Protein AF-A0A2S7NZ29-F1 (afdb_monomer)

Sequence (108 aa):
MSKLSALAVVAILSFVEAKHCTHLTIPVTLNARNGIFNLPPLTDHIAVTKFAQDFLRRGQNYTAAILQGYTTITDEYNIAATACRPDNYAENYNTWQFLTHGIGFDSG

Nearest PDB structures (foldseek):
  6uwi-assembly2_d  TM=5.180E-01  e=8.473E-01  Clostridioides difficile
  7cgo-assembly1_AO  TM=2.795E-01  e=1.617E+00  Salmonella enterica subsp. enterica serovar Typhimurium str. LT2
  3win-assembly1_D  TM=2.424E-01  e=1.248E+00  Clostridium botulinum B
  8dfo-assembly1_A  TM=2.919E-01  e=5.170E+00  Nitratidesulfovibrio vulgaris str. Hildenborough
  7nvg-assembly1_W3  TM=2.247E-01  e=2.382E+00  Salmonella enterica subsp. enterica serovar Typhimurium

Mean predicted aligned error: 12.55 Å

Secondary structure (DSSP, 8-state):
------------------EEEEEEEEEEEEEEEEEEE-PPP--SHHHHHHHHHHHH-TT--HHHHHEEEEEEEEEEEEEEEEEEEESS--TT---PPP--PPTT----

Radius of gyration: 29.08 Å; Cα contacts (8 Å, |Δi|>4): 97; chains: 1; bounding box: 90×29×58 Å

Structure (mmCIF, N/CA/C/O backbone):
data_AF-A0A2S7NZ29-F1
#
_entry.id   AF-A0A2S7NZ29-F1
#
loop_
_atom_site.group_PDB
_atom_site.id
_atom_site.type_symbol
_atom_site.label_atom_id
_atom_site.label_alt_id
_atom_site.label_comp_id
_atom_site.label_asym_id
_atom_site.label_entity_id
_atom_site.label_seq_id
_atom_site.pdbx_PDB_ins_code
_atom_site.Cartn_x
_atom_site.Cartn_y
_atom_site.Cartn_z
_atom_site.occupancy
_atom_site.B_iso_or_equ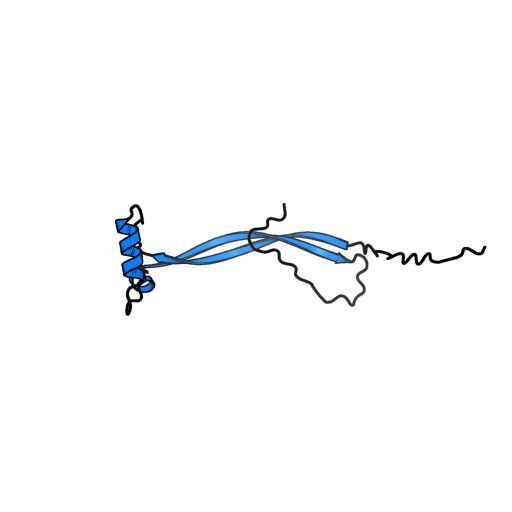iv
_atom_site.auth_seq_id
_atom_site.auth_comp_id
_atom_site.auth_asym_id
_atom_site.auth_atom_id
_atom_site.pdbx_PDB_model_num
ATOM 1 N N . MET A 1 1 ? 72.371 -2.148 -3.137 1.00 45.53 1 MET A N 1
ATOM 2 C CA . MET A 1 1 ? 71.924 -1.607 -4.439 1.00 45.53 1 MET A CA 1
ATOM 3 C C . MET A 1 1 ? 71.343 -2.753 -5.252 1.00 45.53 1 MET A C 1
ATOM 5 O O . MET A 1 1 ? 72.103 -3.615 -5.650 1.00 45.53 1 MET A O 1
ATOM 9 N N . SER A 1 2 ? 70.021 -2.809 -5.412 1.00 43.34 2 SER A N 1
ATOM 10 C CA . SER A 1 2 ? 69.323 -3.238 -6.636 1.00 43.34 2 SER A CA 1
ATOM 11 C C . SER A 1 2 ? 67.826 -3.120 -6.346 1.00 43.34 2 SER A C 1
ATOM 13 O O . SER A 1 2 ? 67.262 -3.883 -5.568 1.00 43.34 2 SER A O 1
ATOM 15 N N . LYS A 1 3 ? 67.238 -2.043 -6.865 1.00 53.81 3 LYS A N 1
ATOM 16 C CA . LYS A 1 3 ? 65.795 -1.808 -6.939 1.00 53.81 3 LYS A CA 1
ATOM 1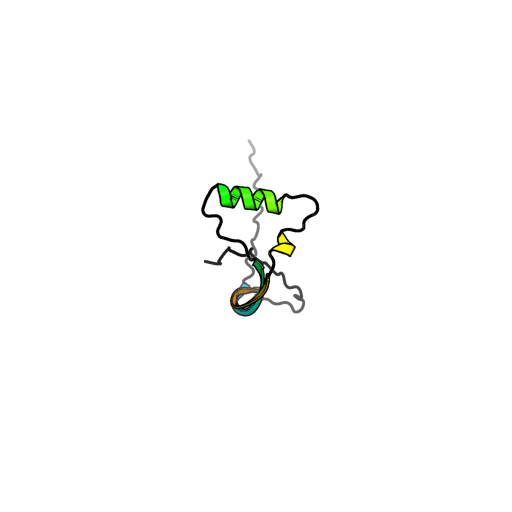7 C C . LYS A 1 3 ? 65.296 -2.533 -8.185 1.00 53.81 3 LYS A C 1
ATOM 19 O O . LYS A 1 3 ? 66.020 -2.471 -9.167 1.00 53.81 3 LYS A O 1
ATOM 24 N N . LEU A 1 4 ? 64.096 -3.118 -8.138 1.00 52.91 4 LEU A N 1
ATOM 25 C CA . LEU A 1 4 ? 63.206 -3.576 -9.233 1.00 52.91 4 LEU A CA 1
ATOM 26 C C . LEU A 1 4 ? 62.542 -4.873 -8.733 1.00 52.91 4 LEU A C 1
ATOM 28 O O . LEU A 1 4 ? 63.229 -5.753 -8.245 1.00 52.91 4 LEU A O 1
ATOM 32 N N . SER A 1 5 ? 61.241 -5.107 -8.796 1.00 53.62 5 SER A N 1
ATOM 33 C CA . SER A 1 5 ? 60.130 -4.370 -9.373 1.00 53.62 5 SER A CA 1
ATOM 34 C C . SER A 1 5 ? 58.881 -4.998 -8.749 1.00 53.62 5 SER A C 1
ATOM 36 O O . SER A 1 5 ? 58.618 -6.176 -8.966 1.00 53.62 5 SER A O 1
ATOM 38 N N . ALA A 1 6 ? 58.151 -4.254 -7.923 1.00 54.16 6 ALA A N 1
ATOM 39 C CA . ALA A 1 6 ? 56.853 -4.676 -7.401 1.00 54.16 6 ALA A CA 1
ATOM 40 C C . ALA A 1 6 ? 55.813 -3.633 -7.813 1.00 54.16 6 ALA A C 1
ATOM 42 O O . ALA A 1 6 ? 55.223 -2.953 -6.982 1.00 54.16 6 ALA A O 1
ATOM 43 N N . LEU A 1 7 ? 55.639 -3.461 -9.124 1.00 47.09 7 LEU A N 1
ATOM 44 C CA . LEU A 1 7 ? 54.454 -2.813 -9.678 1.00 47.09 7 LEU A CA 1
ATOM 45 C C . LEU A 1 7 ? 53.543 -3.911 -10.228 1.00 47.09 7 LEU A C 1
ATOM 47 O O . LEU A 1 7 ? 53.526 -4.204 -11.420 1.00 47.09 7 LEU A O 1
ATOM 51 N N . ALA A 1 8 ? 52.786 -4.534 -9.330 1.00 55.09 8 ALA A N 1
ATOM 52 C CA . ALA A 1 8 ? 51.573 -5.240 -9.706 1.00 55.09 8 ALA A CA 1
ATOM 53 C C . ALA A 1 8 ? 50.516 -4.184 -10.067 1.00 55.09 8 ALA A C 1
ATOM 55 O O . ALA A 1 8 ? 49.696 -3.799 -9.239 1.00 55.09 8 ALA A O 1
ATOM 56 N N . VAL A 1 9 ? 50.567 -3.666 -11.295 1.00 54.81 9 VAL A N 1
ATOM 57 C CA . VAL A 1 9 ? 49.458 -2.891 -11.860 1.00 54.81 9 VAL A CA 1
ATOM 58 C C . VAL A 1 9 ? 48.475 -3.900 -12.438 1.00 54.81 9 VAL A C 1
ATOM 60 O O . VAL A 1 9 ? 48.540 -4.261 -13.610 1.00 54.81 9 VAL A O 1
ATOM 63 N N . VAL A 1 10 ? 47.573 -4.397 -11.592 1.00 59.38 10 VAL A N 1
ATOM 64 C CA . VAL A 1 10 ? 46.343 -5.036 -12.065 1.00 59.38 10 VAL A CA 1
ATOM 65 C C . VAL A 1 10 ? 45.454 -3.905 -12.571 1.00 59.38 10 VAL A C 1
ATOM 67 O O . VAL A 1 10 ? 44.707 -3.291 -11.814 1.00 59.38 10 VAL A O 1
ATOM 70 N N . ALA A 1 11 ? 45.596 -3.567 -13.851 1.00 58.75 11 ALA A N 1
ATOM 71 C CA . ALA A 1 11 ? 44.631 -2.728 -14.539 1.00 58.75 11 ALA A CA 1
ATOM 72 C C . ALA A 1 11 ? 43.332 -3.534 -14.650 1.00 58.75 11 ALA A C 1
ATOM 74 O O . ALA A 1 11 ? 43.200 -4.409 -15.504 1.00 58.75 11 ALA A O 1
ATOM 75 N N . ILE A 1 12 ? 42.389 -3.277 -13.746 1.00 61.94 12 ILE A N 1
ATOM 76 C CA . ILE A 1 12 ? 41.014 -3.741 -13.904 1.00 61.94 12 ILE A CA 1
ATOM 77 C C . ILE A 1 12 ? 40.468 -2.960 -15.098 1.00 61.94 12 ILE A C 1
ATOM 79 O O . ILE A 1 12 ? 40.071 -1.804 -14.967 1.00 61.94 12 ILE A O 1
ATOM 83 N N . LEU A 1 13 ? 40.525 -3.559 -16.287 1.00 55.38 13 LEU A N 1
ATOM 84 C CA . LEU A 1 13 ? 39.804 -3.063 -17.448 1.00 55.38 13 LEU A CA 1
ATOM 85 C C . LEU A 1 13 ? 38.318 -3.174 -17.111 1.00 55.38 13 LEU A C 1
ATOM 87 O O . LEU A 1 13 ? 37.717 -4.241 -17.213 1.00 55.38 13 LEU A O 1
ATOM 91 N N . SER A 1 14 ? 37.728 -2.075 -16.653 1.00 57.34 14 SER A N 1
ATOM 92 C CA . SER A 1 14 ? 36.284 -1.921 -16.645 1.00 57.34 14 SER A CA 1
ATOM 93 C C . SER A 1 14 ? 35.837 -1.913 -18.103 1.00 57.34 14 SER A C 1
ATOM 95 O O . SER A 1 14 ? 35.927 -0.885 -18.775 1.00 57.34 14 SER A O 1
ATOM 97 N N . PHE A 1 15 ? 35.401 -3.066 -18.609 1.00 56.25 15 PHE A N 1
ATOM 98 C CA . PHE A 1 15 ? 34.613 -3.124 -19.830 1.00 56.25 15 PHE A CA 1
ATOM 99 C C . PHE A 1 15 ? 33.329 -2.349 -19.542 1.00 56.25 15 PHE A C 1
ATOM 101 O O . PHE A 1 15 ? 32.398 -2.865 -18.926 1.00 56.25 15 PHE A O 1
ATOM 108 N N . VAL A 1 16 ? 33.305 -1.070 -19.915 1.00 60.84 16 VAL A N 1
ATOM 109 C CA . VAL A 1 16 ? 32.046 -0.349 -20.061 1.00 60.84 16 VAL A CA 1
ATOM 110 C C . VAL A 1 16 ? 31.425 -0.934 -21.315 1.00 60.84 16 VAL A C 1
ATOM 112 O O . VAL A 1 16 ? 31.676 -0.472 -22.424 1.00 60.84 16 VAL A O 1
ATOM 115 N N . GLU A 1 17 ? 30.692 -2.031 -21.143 1.00 62.88 17 GLU A N 1
ATOM 116 C CA . GLU A 1 17 ? 29.789 -2.485 -22.181 1.00 62.88 17 GLU A CA 1
ATOM 117 C C . GLU A 1 17 ? 28.775 -1.357 -22.362 1.00 62.88 17 GLU A C 1
ATOM 119 O O . GLU A 1 17 ? 28.065 -0.973 -21.423 1.00 62.88 17 GLU A O 1
ATOM 124 N N . ALA A 1 18 ? 28.802 -0.732 -23.536 1.00 66.94 18 ALA A N 1
ATOM 125 C CA . ALA A 1 18 ? 27.811 0.265 -23.865 1.00 66.94 18 ALA A CA 1
ATOM 126 C C . ALA A 1 18 ? 26.440 -0.432 -23.819 1.00 66.94 18 ALA A C 1
ATOM 128 O O . ALA A 1 18 ? 26.270 -1.557 -24.305 1.00 66.94 18 ALA A O 1
ATOM 129 N N . LYS A 1 19 ? 25.523 0.183 -23.069 1.00 79.06 19 LYS A N 1
ATOM 130 C CA . LYS A 1 19 ? 24.185 -0.336 -22.810 1.00 79.06 19 LYS A CA 1
ATOM 131 C C . LYS A 1 19 ? 23.172 0.631 -23.394 1.00 79.06 19 LYS A C 1
ATOM 133 O O . LYS A 1 19 ? 23.176 1.823 -23.074 1.00 79.06 19 LYS A O 1
ATOM 138 N N . HIS A 1 20 ? 22.239 0.102 -24.161 1.00 86.25 20 HIS A N 1
ATOM 139 C CA . HIS A 1 20 ? 21.045 0.816 -24.558 1.00 86.25 20 HIS A CA 1
ATOM 140 C C . HIS A 1 20 ? 19.999 0.684 -23.457 1.00 86.25 20 HIS A C 1
ATOM 142 O O . HIS A 1 20 ? 19.407 -0.380 -23.272 1.00 86.25 20 HIS A O 1
ATOM 148 N N . CYS A 1 21 ? 19.774 1.777 -22.730 1.00 89.62 21 CYS A N 1
ATOM 149 C CA . CYS A 1 21 ? 18.712 1.887 -21.738 1.00 89.62 21 CYS A CA 1
ATOM 150 C C . CYS A 1 21 ? 17.527 2.679 -22.295 1.00 89.62 21 CYS A C 1
ATOM 152 O O . CYS A 1 21 ? 17.700 3.690 -22.972 1.00 89.62 21 CYS A O 1
ATOM 154 N N . THR A 1 22 ? 16.317 2.228 -21.993 1.00 90.94 22 THR A N 1
ATOM 155 C CA . THR A 1 22 ? 15.069 2.890 -22.367 1.00 90.94 22 THR A CA 1
ATOM 156 C C . THR A 1 22 ? 14.235 3.109 -21.116 1.00 90.94 22 THR A C 1
ATOM 158 O O . THR A 1 22 ? 13.991 2.169 -20.357 1.00 90.94 22 THR A O 1
ATOM 161 N N . HIS A 1 23 ? 13.812 4.354 -20.906 1.00 92.56 23 HIS A N 1
ATOM 162 C CA . HIS A 1 23 ? 12.853 4.691 -19.863 1.00 92.56 23 HIS A CA 1
ATOM 163 C C . HIS A 1 23 ? 11.458 4.247 -20.287 1.00 92.56 23 HIS A C 1
ATOM 165 O O . HIS A 1 23 ? 11.042 4.453 -21.427 1.00 92.56 23 HIS A O 1
ATOM 171 N N . LEU A 1 24 ? 10.757 3.620 -19.356 1.00 90.94 24 LEU A N 1
ATOM 172 C CA . LEU A 1 24 ? 9.436 3.055 -19.543 1.00 90.94 24 LEU A CA 1
ATOM 173 C C . LEU A 1 24 ? 8.506 3.635 -18.485 1.00 90.94 24 LEU A C 1
ATOM 175 O O . LEU A 1 24 ? 8.874 3.743 -17.315 1.00 90.94 24 LEU A O 1
ATOM 179 N N . THR A 1 25 ? 7.283 3.926 -18.905 1.00 92.56 25 THR A N 1
ATOM 180 C CA . THR A 1 25 ? 6.171 4.224 -18.008 1.00 92.56 25 THR A CA 1
ATOM 181 C C . THR A 1 25 ? 5.165 3.099 -18.155 1.00 92.56 25 THR A C 1
ATOM 183 O O . THR A 1 25 ? 4.609 2.904 -19.235 1.00 92.56 25 THR A O 1
ATOM 186 N N . ILE A 1 26 ? 4.971 2.329 -17.089 1.00 91.12 26 ILE A N 1
ATOM 187 C CA . ILE A 1 26 ? 4.099 1.157 -17.089 1.00 91.12 26 ILE A CA 1
ATOM 188 C C . ILE A 1 26 ? 2.828 1.523 -16.314 1.00 91.12 26 ILE A C 1
ATOM 190 O O . ILE A 1 26 ? 2.889 1.608 -15.084 1.00 91.12 26 ILE A O 1
ATOM 194 N N . PRO A 1 27 ? 1.692 1.759 -16.996 1.00 94.12 27 PRO A N 1
ATOM 195 C CA . PRO A 1 27 ? 0.429 2.004 -16.317 1.00 94.12 27 PRO A CA 1
ATOM 196 C C . PRO A 1 27 ? -0.071 0.704 -15.684 1.00 94.12 27 PRO A C 1
ATOM 198 O O . PRO A 1 27 ? -0.136 -0.340 -16.338 1.00 94.12 27 PRO A O 1
ATOM 201 N N . VAL A 1 28 ? -0.427 0.764 -14.406 1.00 92.62 28 VAL A N 1
ATOM 202 C CA . VAL A 1 28 ? -1.035 -0.342 -13.666 1.00 92.62 28 VAL A CA 1
ATOM 203 C C . VAL A 1 28 ? -2.267 0.147 -12.921 1.00 92.62 28 VAL A C 1
ATOM 205 O O . VAL A 1 28 ? -2.264 1.215 -12.315 1.00 92.62 28 VAL A O 1
ATOM 208 N N . THR A 1 29 ? -3.316 -0.666 -12.917 1.00 95.88 29 THR A N 1
ATOM 209 C CA . THR A 1 29 ? -4.470 -0.457 -12.042 1.00 95.88 29 THR A CA 1
ATOM 210 C C . THR A 1 29 ? -4.248 -1.261 -10.769 1.00 95.88 29 THR A C 1
ATOM 212 O O . THR A 1 29 ? -4.145 -2.490 -10.819 1.00 95.88 29 THR A O 1
ATOM 215 N N . LEU A 1 30 ? -4.164 -0.586 -9.625 1.00 93.12 30 LEU A N 1
ATOM 216 C CA . LEU A 1 30 ? -4.029 -1.227 -8.320 1.00 93.12 30 LEU A CA 1
ATOM 217 C C . LEU A 1 30 ? -5.345 -1.131 -7.558 1.00 93.12 30 LEU A C 1
ATOM 219 O O . LEU A 1 30 ? -6.050 -0.126 -7.624 1.00 93.12 30 LEU A O 1
ATOM 223 N N . ASN A 1 31 ? -5.663 -2.181 -6.802 1.00 95.56 31 ASN A N 1
ATOM 224 C CA . ASN A 1 31 ? -6.767 -2.162 -5.858 1.00 95.56 31 ASN A CA 1
ATOM 225 C C . ASN A 1 31 ? -6.288 -2.507 -4.444 1.00 95.56 31 ASN A C 1
ATOM 227 O O . ASN A 1 31 ? -5.397 -3.330 -4.240 1.00 95.56 31 ASN A O 1
ATOM 231 N N . ALA A 1 32 ? -6.886 -1.847 -3.456 1.00 95.12 32 ALA A N 1
ATOM 232 C CA . ALA A 1 32 ? -6.631 -2.060 -2.043 1.00 95.12 32 ALA A CA 1
ATOM 233 C C . ALA A 1 32 ? -7.963 -2.207 -1.309 1.00 95.12 32 ALA A C 1
ATOM 235 O O . ALA A 1 32 ? -8.784 -1.286 -1.265 1.00 95.12 32 ALA A O 1
ATOM 236 N N . ARG A 1 33 ? -8.181 -3.384 -0.718 1.00 97.19 33 ARG A N 1
ATOM 237 C CA . ARG A 1 33 ? -9.356 -3.659 0.108 1.00 97.19 33 ARG A CA 1
ATOM 238 C C . ARG A 1 33 ? -9.062 -3.287 1.558 1.00 97.19 33 ARG A C 1
ATOM 240 O O . ARG A 1 33 ? -8.327 -3.989 2.246 1.00 97.19 33 ARG A O 1
ATOM 247 N N . ASN A 1 34 ? -9.686 -2.217 2.030 1.00 96.69 34 ASN A N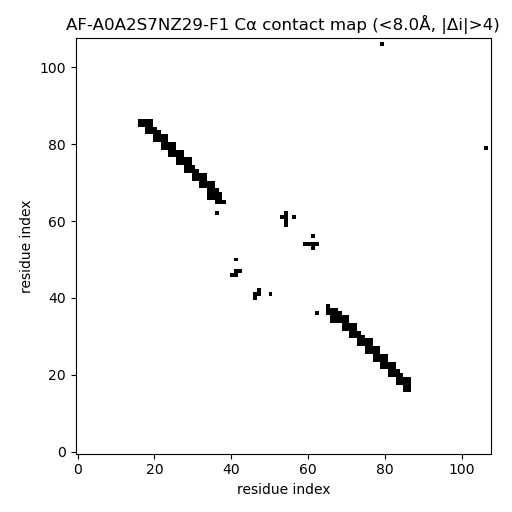 1
ATOM 248 C CA . ASN A 1 34 ? -9.510 -1.673 3.371 1.00 96.69 34 ASN A CA 1
ATOM 249 C C . ASN A 1 34 ? -10.721 -2.003 4.250 1.00 96.69 34 ASN A C 1
ATOM 251 O O . ASN A 1 34 ? -11.865 -1.896 3.807 1.00 96.69 34 ASN A O 1
ATOM 255 N N . GLY A 1 35 ? -10.481 -2.413 5.497 1.00 96.81 35 GLY A N 1
ATOM 256 C CA . GLY A 1 35 ? -11.548 -2.594 6.483 1.00 96.81 35 GLY A CA 1
ATOM 257 C C . GLY A 1 35 ? -12.116 -1.245 6.920 1.00 96.81 35 GLY A C 1
ATOM 258 O O . GLY A 1 35 ? -11.362 -0.318 7.206 1.00 96.81 35 GLY A O 1
ATOM 259 N N . ILE A 1 36 ? -13.442 -1.137 6.980 1.00 97.12 36 ILE A N 1
ATOM 260 C CA . ILE A 1 36 ? -14.133 0.024 7.546 1.00 97.12 36 ILE A CA 1
ATOM 261 C C . ILE A 1 36 ? -14.420 -0.297 9.007 1.00 97.12 36 ILE A C 1
ATOM 263 O O . ILE A 1 36 ? -15.197 -1.207 9.305 1.00 97.12 36 ILE A O 1
ATOM 267 N N . PHE A 1 37 ? -13.792 0.441 9.915 1.00 95.88 37 PHE A N 1
ATOM 268 C CA . PHE A 1 37 ? -13.951 0.234 11.348 1.00 95.88 37 PHE A CA 1
ATOM 269 C C . PHE A 1 37 ? -14.810 1.339 11.956 1.00 95.88 37 PHE A C 1
ATOM 271 O O . PHE A 1 37 ? -14.520 2.522 11.788 1.00 95.88 37 PHE A O 1
ATOM 278 N N . ASN A 1 38 ? -15.831 0.948 12.717 1.00 95.38 38 ASN A N 1
ATOM 279 C CA . ASN A 1 38 ? -16.641 1.850 13.531 1.00 95.38 38 ASN A CA 1
ATOM 280 C C . ASN A 1 38 ? -15.904 2.245 14.813 1.00 95.38 38 ASN A C 1
ATOM 282 O O . ASN A 1 38 ? -16.344 1.935 15.923 1.00 95.38 38 ASN A O 1
ATOM 286 N N . LEU A 1 39 ? -14.734 2.856 14.663 1.00 92.62 39 LEU A N 1
ATOM 287 C CA . LEU A 1 39 ? -13.953 3.333 15.789 1.00 92.62 39 LEU A CA 1
ATOM 288 C C . LEU A 1 39 ? -14.240 4.827 15.987 1.00 92.62 39 LEU A C 1
ATOM 290 O O . LEU A 1 39 ? -13.939 5.615 15.088 1.00 92.62 39 LEU A O 1
ATOM 294 N N . PRO A 1 40 ? -14.810 5.247 17.131 1.00 88.19 40 PRO A N 1
ATOM 295 C CA . PRO A 1 40 ? -14.951 6.666 17.420 1.00 88.19 40 PRO A CA 1
ATOM 296 C C . PRO A 1 40 ? -13.566 7.333 17.511 1.00 88.19 40 PRO A C 1
ATOM 298 O O . PRO A 1 40 ? -12.596 6.678 17.906 1.00 88.19 40 PRO A O 1
ATOM 301 N N . PRO A 1 41 ? -13.452 8.631 17.179 1.00 93.25 41 PRO A N 1
ATOM 302 C CA . PRO A 1 41 ? -12.201 9.369 17.301 1.00 93.25 41 PRO A CA 1
ATOM 303 C C . PRO A 1 41 ? -11.583 9.251 18.701 1.00 93.25 41 PRO A C 1
ATOM 305 O O . PRO A 1 41 ? -12.265 9.405 19.713 1.00 93.25 41 PRO A O 1
ATOM 308 N N . LEU A 1 42 ? -10.272 9.013 18.760 1.00 95.00 42 LEU A N 1
ATOM 309 C CA . LEU A 1 42 ? -9.519 8.910 20.012 1.00 95.00 42 LEU A CA 1
ATOM 310 C C . LEU A 1 42 ? -9.044 10.300 20.469 1.00 95.00 42 LEU A C 1
ATOM 312 O O . LEU A 1 42 ? -7.851 10.591 20.474 1.00 95.00 42 LEU A O 1
ATOM 316 N N . THR A 1 43 ? -9.987 11.191 20.780 1.00 95.88 43 THR A N 1
ATOM 317 C CA . THR A 1 43 ? -9.724 12.628 21.000 1.00 95.88 43 THR A CA 1
ATOM 318 C C . THR A 1 43 ? -9.227 12.985 22.397 1.00 95.88 43 THR A C 1
ATOM 320 O O . THR A 1 43 ? -8.695 14.075 22.589 1.00 95.88 43 THR A O 1
ATOM 323 N N . ASP A 1 44 ? -9.396 12.099 23.376 1.00 96.06 44 ASP A N 1
ATOM 324 C CA . ASP A 1 44 ? -8.980 12.326 24.757 1.00 96.06 44 ASP A CA 1
ATOM 325 C C . ASP A 1 44 ? -8.448 11.046 25.424 1.00 96.06 44 ASP A C 1
ATOM 327 O O . ASP A 1 44 ? -8.482 9.941 24.873 1.00 96.06 44 ASP A O 1
ATOM 331 N N . HIS A 1 45 ? -7.926 11.208 26.639 1.00 95.81 45 HIS A N 1
ATOM 332 C CA . HIS A 1 45 ? -7.323 10.128 27.417 1.00 95.81 45 HIS A CA 1
ATOM 333 C C . HIS A 1 45 ? -8.331 9.042 27.823 1.00 95.81 45 HIS A C 1
ATOM 335 O O . HIS A 1 45 ? -7.944 7.878 27.970 1.00 95.81 45 HIS A O 1
ATOM 341 N N . ILE A 1 46 ? -9.612 9.390 27.978 1.00 95.00 46 ILE A N 1
ATOM 342 C CA . ILE A 1 46 ? -10.674 8.434 28.303 1.00 95.00 46 ILE A CA 1
ATOM 343 C C . ILE A 1 46 ? -10.940 7.553 27.079 1.00 95.00 46 ILE A C 1
ATOM 345 O O . ILE A 1 46 ? -10.953 6.327 27.202 1.00 95.00 46 ILE A O 1
ATOM 349 N N . ALA A 1 47 ? -11.069 8.149 25.892 1.00 95.12 47 ALA A N 1
ATOM 350 C CA . ALA A 1 47 ? -11.297 7.443 24.635 1.00 95.12 47 ALA A CA 1
ATOM 351 C C . ALA A 1 47 ? -10.152 6.475 24.296 1.00 95.12 47 ALA A C 1
ATOM 353 O O . ALA A 1 47 ? -10.401 5.310 23.978 1.00 95.12 47 ALA A O 1
ATOM 354 N N . VAL A 1 48 ? -8.896 6.917 24.434 1.00 96.31 48 VAL A N 1
ATOM 355 C CA . VAL A 1 48 ? -7.711 6.066 24.215 1.00 96.31 48 VAL A CA 1
ATOM 356 C C . VAL A 1 48 ? -7.679 4.899 25.205 1.00 96.31 48 VAL A C 1
ATOM 358 O O . VAL A 1 48 ? -7.465 3.752 24.809 1.00 96.31 48 VAL A O 1
ATOM 361 N N . THR A 1 49 ? -7.930 5.171 26.489 1.00 96.75 49 THR A N 1
ATOM 362 C CA . THR A 1 49 ? -7.945 4.132 27.529 1.00 96.75 49 THR A CA 1
ATOM 363 C C . THR A 1 49 ? -9.040 3.105 27.263 1.00 96.75 49 THR A C 1
ATOM 365 O O . THR A 1 49 ? -8.787 1.903 27.344 1.00 96.75 49 THR A O 1
ATOM 368 N N . LYS A 1 50 ? -10.241 3.558 26.885 1.00 94.69 50 LYS A N 1
ATOM 369 C CA . LYS A 1 50 ? -11.356 2.676 26.536 1.00 94.69 50 LYS A CA 1
ATOM 370 C C . LYS A 1 50 ? -11.018 1.791 25.334 1.00 94.69 50 LYS A C 1
ATOM 372 O O . LYS A 1 50 ? -11.232 0.585 25.402 1.00 94.69 50 LYS A O 1
ATOM 377 N N . PHE A 1 51 ? -10.444 2.360 24.272 1.00 96.00 51 PHE A N 1
ATOM 378 C CA . PHE A 1 51 ? -9.984 1.585 23.117 1.00 96.00 51 PHE A CA 1
ATOM 379 C C . PHE A 1 51 ? -9.002 0.482 23.528 1.00 96.00 51 PHE A C 1
ATOM 381 O O . PHE A 1 51 ? -9.189 -0.671 23.145 1.00 96.00 51 PHE A O 1
ATOM 388 N N . ALA A 1 52 ? -7.991 0.811 24.339 1.00 96.19 52 ALA A N 1
ATOM 389 C CA . ALA A 1 52 ? -7.012 -0.167 24.804 1.00 96.19 52 ALA A CA 1
ATOM 390 C C . ALA A 1 52 ? -7.666 -1.278 25.643 1.00 96.19 52 ALA A C 1
ATOM 392 O O . ALA A 1 52 ? -7.360 -2.454 25.453 1.00 96.19 52 ALA A O 1
ATOM 393 N N . GLN A 1 53 ? -8.593 -0.921 26.538 1.00 95.81 53 GLN A N 1
ATOM 394 C CA . GLN A 1 53 ? -9.345 -1.888 27.342 1.00 95.81 53 GLN A CA 1
ATOM 395 C C . GLN A 1 53 ? -10.178 -2.833 26.471 1.00 95.81 53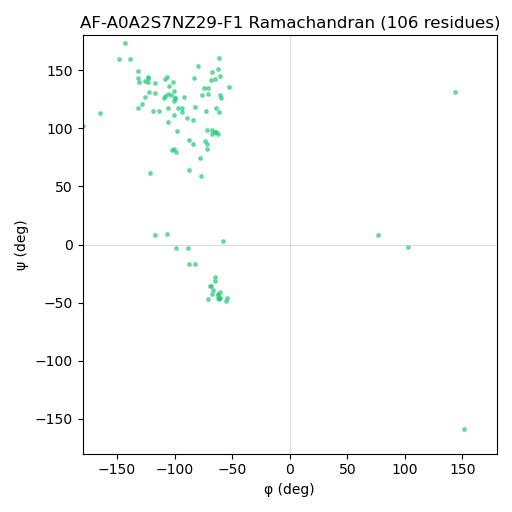 GLN A C 1
ATOM 397 O O . GLN A 1 53 ? -10.129 -4.044 26.680 1.00 95.81 53 GLN A O 1
ATOM 402 N N . ASP A 1 54 ? -10.911 -2.303 25.491 1.00 95.38 54 ASP A N 1
ATOM 403 C CA . ASP A 1 54 ? -11.752 -3.105 24.602 1.00 95.38 54 ASP A CA 1
ATOM 404 C C . ASP A 1 54 ? -10.912 -4.005 23.683 1.00 95.38 54 ASP A C 1
ATOM 406 O O . ASP A 1 54 ? -11.228 -5.187 23.528 1.00 95.38 54 ASP A O 1
ATOM 410 N N . PHE A 1 55 ? -9.813 -3.480 23.128 1.00 95.38 55 PHE A N 1
ATOM 411 C CA . PHE A 1 55 ? -8.912 -4.212 22.234 1.00 95.38 55 PHE A CA 1
ATOM 412 C C . PHE A 1 55 ? -8.170 -5.350 22.943 1.00 95.38 55 PHE A C 1
ATOM 414 O O . PHE A 1 55 ? -8.013 -6.431 22.379 1.00 95.38 55 PHE A O 1
ATOM 421 N N . LEU A 1 56 ? -7.734 -5.133 24.188 1.00 96.00 56 LEU A N 1
ATOM 422 C CA . LEU A 1 56 ? -6.973 -6.116 24.967 1.00 96.00 56 LEU A CA 1
ATOM 423 C C . LEU A 1 56 ? -7.862 -7.082 25.766 1.00 96.00 56 LEU A C 1
ATOM 425 O O . LEU A 1 56 ? -7.353 -7.986 26.439 1.00 96.00 56 LEU A O 1
ATOM 429 N N . ARG A 1 57 ? -9.190 -6.914 25.725 1.00 96.38 57 ARG A N 1
ATOM 430 C CA . ARG A 1 57 ? -10.119 -7.754 26.482 1.00 96.38 57 ARG A CA 1
ATOM 431 C C . ARG A 1 57 ? -10.056 -9.202 25.997 1.00 96.38 57 ARG A C 1
ATOM 433 O O . ARG A 1 57 ? -10.414 -9.524 24.867 1.00 96.38 57 ARG A O 1
ATOM 440 N N . ARG A 1 58 ? -9.648 -10.109 26.889 1.00 95.50 58 ARG A N 1
ATOM 441 C CA . ARG A 1 58 ? -9.582 -11.547 26.587 1.00 95.50 58 ARG A CA 1
ATOM 442 C C . ARG A 1 58 ? -10.956 -12.107 26.213 1.00 95.50 58 ARG A C 1
ATOM 444 O O . ARG A 1 58 ? -11.968 -11.728 26.796 1.00 95.50 58 ARG A O 1
ATOM 451 N N . GLY A 1 59 ? -10.965 -13.060 25.282 1.00 94.81 59 GLY A N 1
ATOM 452 C CA . GLY A 1 59 ? -12.184 -13.739 24.830 1.00 94.81 59 GLY A CA 1
ATOM 453 C C . GLY A 1 59 ? -13.045 -12.914 23.871 1.00 94.81 59 GLY A C 1
ATOM 454 O O . GLY A 1 59 ? -14.162 -13.315 23.557 1.00 94.81 59 GLY A O 1
ATOM 455 N N . GLN A 1 60 ? -12.546 -11.769 23.405 1.00 94.62 60 GLN A N 1
ATOM 456 C CA . GLN A 1 60 ? -13.218 -10.911 22.438 1.00 94.62 60 GLN A CA 1
ATOM 457 C C . GLN A 1 60 ? -12.317 -10.699 21.226 1.00 94.62 60 GLN A C 1
ATOM 459 O O . GLN A 1 60 ? -11.112 -10.509 21.361 1.00 94.62 60 GLN A O 1
ATOM 464 N N . ASN A 1 61 ? -12.913 -10.709 20.035 1.00 95.88 61 ASN A N 1
ATOM 465 C CA . ASN A 1 61 ? -12.259 -10.234 18.822 1.00 95.88 61 ASN A CA 1
ATOM 466 C C . ASN A 1 61 ? -12.774 -8.824 18.543 1.00 95.88 61 ASN A C 1
ATOM 468 O O . ASN A 1 61 ? -13.729 -8.638 17.789 1.00 95.88 61 ASN A O 1
ATOM 472 N N . TYR A 1 62 ? -12.181 -7.840 19.219 1.00 95.75 62 TYR A N 1
ATOM 473 C CA . TYR A 1 62 ? -12.636 -6.457 19.123 1.00 95.75 62 TYR A CA 1
ATOM 474 C C . TYR A 1 62 ? -12.550 -5.930 17.687 1.00 95.75 62 TYR A C 1
ATOM 476 O O . TYR A 1 62 ? -13.507 -5.327 17.214 1.00 95.75 62 TYR A O 1
ATOM 484 N N . THR A 1 63 ? -11.477 -6.254 16.955 1.00 95.06 63 THR A N 1
ATOM 485 C CA . THR A 1 63 ? -11.310 -5.890 15.538 1.00 95.06 63 THR A CA 1
ATOM 486 C C . THR A 1 63 ? -12.483 -6.362 14.682 1.00 95.06 63 THR A C 1
ATOM 488 O O . THR A 1 63 ? -13.007 -5.584 13.891 1.00 95.06 63 THR A O 1
ATOM 491 N N . ALA A 1 64 ? -12.932 -7.610 14.854 1.00 95.88 64 ALA A N 1
ATOM 492 C CA . ALA A 1 64 ? -14.106 -8.121 14.149 1.00 95.88 64 ALA A CA 1
ATOM 493 C C . ALA A 1 64 ? -15.409 -7.465 14.631 1.00 95.88 64 ALA A C 1
ATOM 495 O O . ALA A 1 64 ? -16.293 -7.212 13.822 1.00 95.88 64 ALA A O 1
ATOM 496 N N . ALA A 1 65 ? -15.524 -7.164 15.928 1.00 95.75 65 ALA A N 1
ATOM 497 C CA . ALA A 1 65 ? -16.719 -6.552 16.507 1.00 95.75 65 ALA A CA 1
ATOM 498 C C . ALA A 1 65 ? -16.985 -5.129 15.988 1.00 95.75 65 ALA A C 1
ATOM 500 O O . ALA A 1 65 ? -18.142 -4.727 15.885 1.00 95.75 65 ALA A O 1
ATOM 501 N N . ILE A 1 66 ? -15.932 -4.372 15.661 1.00 95.94 66 ILE A N 1
ATOM 502 C CA . ILE A 1 66 ? -16.056 -3.004 15.134 1.00 95.94 66 ILE A CA 1
ATOM 503 C C . ILE A 1 66 ? -15.928 -2.923 13.607 1.00 95.94 66 ILE A C 1
ATOM 505 O O . ILE A 1 66 ? -16.063 -1.836 13.047 1.00 95.94 66 ILE A O 1
ATOM 509 N N . LEU A 1 67 ? -15.666 -4.035 12.917 1.00 97.50 67 LEU A N 1
ATOM 510 C CA . LEU A 1 67 ? -15.608 -4.082 11.457 1.00 97.50 67 LEU A CA 1
ATOM 511 C C . LEU A 1 67 ? -17.026 -3.974 10.875 1.00 97.50 67 LEU A C 1
ATOM 513 O O . LEU A 1 67 ? -17.845 -4.871 11.047 1.00 97.50 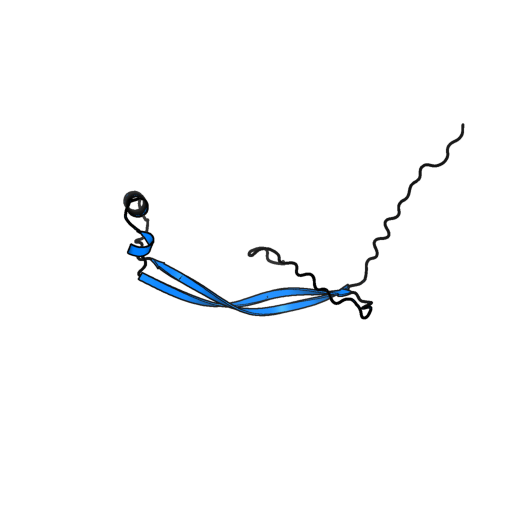67 LEU A O 1
ATOM 517 N N . GLN A 1 68 ? -17.311 -2.896 10.147 1.00 97.56 68 GLN A N 1
ATOM 518 C CA . GLN A 1 68 ? -18.602 -2.691 9.470 1.00 97.56 68 GLN A CA 1
ATOM 519 C C . GLN A 1 68 ? -18.643 -3.297 8.067 1.00 97.56 68 GLN A C 1
ATOM 521 O O . GLN A 1 68 ? -19.710 -3.466 7.484 1.00 97.56 68 GLN A O 1
ATOM 526 N N . GLY A 1 69 ? -17.478 -3.602 7.506 1.00 97.06 69 GLY A N 1
ATOM 527 C CA . GLY A 1 69 ? -17.345 -4.100 6.150 1.00 97.06 69 GLY A CA 1
ATOM 528 C C . GLY A 1 69 ? -16.007 -3.701 5.560 1.00 97.06 69 GLY A C 1
ATOM 529 O O . GLY A 1 69 ? -15.053 -3.402 6.276 1.00 97.06 69 GLY A O 1
ATOM 530 N N . TYR A 1 70 ? -15.938 -3.697 4.236 1.00 97.62 70 TYR A N 1
ATOM 531 C CA . TYR A 1 70 ? -14.732 -3.345 3.505 1.00 97.62 70 TYR A CA 1
ATOM 532 C C . TYR A 1 70 ? -15.067 -2.354 2.402 1.00 97.62 70 TYR A C 1
ATOM 534 O O . TYR A 1 70 ? -16.100 -2.484 1.750 1.00 97.62 70 TYR A O 1
ATOM 542 N N . THR A 1 71 ? -14.160 -1.417 2.162 1.00 97.19 71 THR A N 1
ATOM 543 C CA . THR A 1 71 ? -14.150 -0.595 0.954 1.00 97.19 71 THR A CA 1
ATOM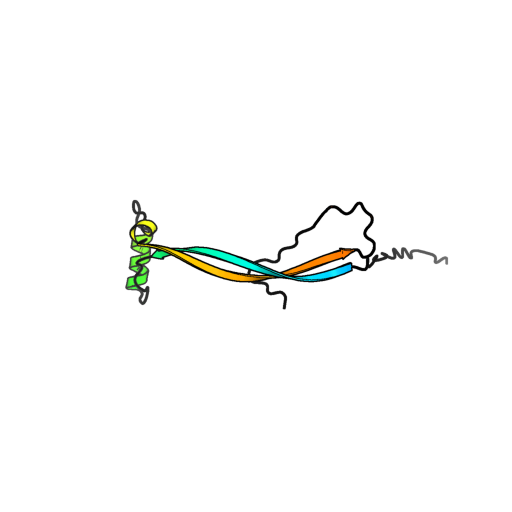 544 C C . THR A 1 71 ? -12.991 -1.030 0.068 1.00 97.19 71 THR A C 1
ATOM 546 O O . THR A 1 71 ? -11.923 -1.384 0.569 1.00 97.19 71 THR A O 1
ATOM 549 N N . THR A 1 72 ? -13.198 -1.036 -1.246 1.00 97.62 72 THR A N 1
ATOM 550 C CA . THR A 1 72 ? -12.120 -1.275 -2.210 1.00 97.62 72 THR A CA 1
ATOM 551 C C . THR A 1 72 ? -11.781 0.048 -2.863 1.00 97.62 72 THR A C 1
ATOM 553 O O . THR A 1 72 ? -12.623 0.644 -3.528 1.00 97.62 72 THR A O 1
ATOM 556 N N . ILE A 1 73 ? -10.549 0.499 -2.664 1.00 95.69 73 ILE A N 1
ATOM 557 C CA . ILE A 1 73 ? -9.997 1.659 -3.354 1.00 95.69 73 ILE A CA 1
ATOM 558 C C . ILE A 1 73 ? -9.314 1.124 -4.603 1.00 95.69 73 ILE A C 1
ATOM 560 O O . ILE A 1 73 ? -8.523 0.190 -4.502 1.00 95.69 73 ILE A O 1
ATOM 564 N N . THR A 1 74 ? -9.661 1.666 -5.763 1.00 96.19 74 THR A N 1
ATOM 565 C CA . THR A 1 74 ? -9.030 1.329 -7.042 1.00 96.19 74 THR A CA 1
ATOM 566 C C . THR A 1 74 ? -8.472 2.605 -7.626 1.00 96.19 74 THR A C 1
ATOM 568 O O . THR A 1 74 ? -9.188 3.605 -7.662 1.00 96.19 74 THR A O 1
ATOM 571 N N . ASP A 1 75 ? -7.216 2.564 -8.047 1.00 94.88 75 ASP A N 1
ATOM 572 C CA . ASP A 1 75 ? -6.540 3.721 -8.616 1.00 94.88 75 ASP A CA 1
ATOM 573 C C . ASP A 1 75 ? -5.518 3.285 -9.672 1.00 94.88 75 ASP A C 1
ATOM 575 O O . ASP A 1 75 ? -5.092 2.123 -9.719 1.00 94.88 75 ASP A O 1
ATOM 579 N N . GLU A 1 76 ? -5.152 4.219 -10.539 1.00 94.88 76 GLU A N 1
ATOM 580 C CA . GLU A 1 76 ? -4.183 4.015 -11.608 1.00 94.88 76 GLU A CA 1
ATOM 581 C C . GLU A 1 76 ? -2.843 4.645 -11.234 1.00 94.88 76 GLU A C 1
ATOM 583 O O . GLU A 1 76 ? -2.749 5.819 -10.882 1.00 94.88 76 GLU A O 1
ATOM 588 N N . TYR A 1 77 ? -1.778 3.855 -11.343 1.00 90.06 77 TYR A N 1
ATOM 589 C CA . TYR A 1 77 ? -0.419 4.286 -11.051 1.00 90.06 77 TYR A CA 1
ATOM 590 C C . TYR A 1 77 ? 0.474 4.072 -12.262 1.00 90.06 77 TYR A C 1
ATOM 592 O O . TYR A 1 77 ? 0.368 3.078 -12.977 1.00 90.06 77 TYR A O 1
ATOM 600 N N . ASN A 1 78 ? 1.409 4.995 -12.452 1.00 91.19 78 ASN A N 1
ATOM 601 C CA . ASN A 1 78 ? 2.454 4.879 -13.454 1.00 91.19 78 ASN A CA 1
ATOM 602 C C . ASN A 1 78 ? 3.744 4.431 -12.771 1.00 91.19 78 ASN A C 1
ATOM 604 O O . ASN A 1 78 ? 4.336 5.189 -12.005 1.00 91.19 78 ASN A O 1
ATOM 608 N N . ILE A 1 79 ? 4.184 3.204 -13.048 1.00 87.06 79 ILE A N 1
ATOM 609 C CA . ILE A 1 79 ? 5.481 2.716 -12.581 1.00 87.06 79 ILE A CA 1
ATOM 610 C C . ILE A 1 79 ? 6.548 3.226 -13.548 1.00 87.06 79 ILE A C 1
ATOM 612 O O . ILE A 1 79 ? 6.533 2.881 -14.733 1.00 87.06 79 ILE A O 1
ATOM 616 N N . ALA A 1 80 ? 7.479 4.029 -13.040 1.00 88.19 80 ALA A N 1
ATOM 617 C CA . ALA A 1 80 ? 8.688 4.387 -13.765 1.00 88.19 80 ALA A CA 1
ATOM 618 C C . ALA A 1 80 ? 9.667 3.205 -13.737 1.00 88.19 80 ALA A C 1
ATOM 620 O O . ALA A 1 80 ? 9.969 2.651 -12.681 1.00 88.19 80 ALA A O 1
ATOM 621 N N . ALA A 1 81 ? 10.161 2.803 -14.904 1.00 88.50 81 ALA A N 1
ATOM 622 C CA . ALA A 1 81 ? 11.136 1.730 -15.035 1.00 88.50 81 ALA A CA 1
ATOM 623 C C . ALA A 1 81 ? 12.202 2.088 -16.073 1.00 88.50 81 ALA A C 1
ATOM 625 O O . ALA A 1 81 ? 12.004 2.932 -16.944 1.00 88.50 81 ALA A O 1
ATOM 626 N N . THR A 1 82 ? 13.351 1.421 -15.993 1.00 89.88 82 THR A N 1
ATOM 627 C CA . THR A 1 82 ? 14.401 1.520 -17.010 1.00 89.88 82 THR A CA 1
ATOM 628 C C . THR A 1 82 ? 14.797 0.117 -17.441 1.00 89.88 82 THR A C 1
ATOM 630 O O . THR A 1 82 ? 15.240 -0.682 -16.619 1.00 89.88 82 THR A O 1
ATOM 633 N N . ALA A 1 83 ? 14.644 -0.183 -18.729 1.00 89.56 83 ALA A N 1
ATOM 634 C CA . ALA A 1 83 ? 15.095 -1.438 -19.319 1.00 89.56 83 ALA A CA 1
ATOM 635 C C . ALA A 1 83 ? 16.418 -1.203 -20.046 1.00 89.56 83 ALA A C 1
ATOM 637 O O . ALA A 1 83 ? 16.481 -0.357 -20.933 1.00 89.56 83 ALA A O 1
ATOM 638 N N . CYS A 1 84 ? 17.464 -1.944 -19.684 1.00 87.62 84 CYS A N 1
ATOM 639 C CA . CYS A 1 84 ? 18.777 -1.844 -20.314 1.00 87.62 84 CYS A CA 1
ATOM 640 C C . CYS A 1 84 ? 19.149 -3.156 -21.002 1.00 87.62 84 CYS A C 1
ATOM 642 O O . CYS A 1 84 ? 18.940 -4.231 -20.442 1.00 87.62 84 CYS A O 1
ATOM 644 N N . ARG A 1 85 ? 19.746 -3.057 -22.190 1.00 85.81 85 ARG A N 1
ATOM 645 C CA . ARG A 1 85 ? 20.318 -4.180 -22.943 1.00 85.81 85 ARG A CA 1
ATOM 646 C C . ARG A 1 85 ? 21.731 -3.832 -23.432 1.00 85.81 85 ARG A C 1
ATOM 648 O O . ARG A 1 85 ? 21.978 -2.652 -23.677 1.00 85.81 85 ARG A O 1
ATOM 655 N N . PRO A 1 86 ? 22.644 -4.804 -23.575 1.00 82.50 86 PRO A N 1
ATOM 656 C CA . PRO A 1 86 ? 23.964 -4.559 -24.155 1.00 82.50 86 PRO A CA 1
ATOM 657 C C . PRO A 1 86 ? 23.856 -4.207 -25.646 1.00 82.50 86 PRO A C 1
ATOM 659 O O . PRO A 1 86 ? 22.955 -4.691 -26.336 1.00 82.50 86 PRO A O 1
ATOM 662 N N . ASP A 1 87 ? 24.776 -3.380 -26.145 1.00 75.00 87 ASP A N 1
ATOM 663 C CA . ASP A 1 87 ? 24.800 -2.945 -27.551 1.00 75.00 87 ASP A CA 1
ATOM 664 C C . ASP A 1 87 ? 25.138 -4.098 -28.511 1.00 75.00 87 ASP A C 1
ATOM 666 O O . ASP A 1 87 ? 24.571 -4.200 -29.599 1.00 75.00 87 ASP A O 1
ATOM 670 N N . ASN A 1 88 ? 26.017 -5.010 -28.084 1.00 70.75 88 ASN A N 1
ATOM 671 C CA . ASN A 1 88 ? 26.383 -6.212 -28.830 1.00 70.75 88 ASN A CA 1
ATOM 672 C C . ASN A 1 88 ? 25.590 -7.411 -28.302 1.00 70.75 88 ASN A C 1
ATOM 674 O O . ASN A 1 88 ? 26.086 -8.214 -27.514 1.00 70.75 88 ASN A O 1
ATOM 678 N N . TYR A 1 89 ? 24.334 -7.537 -28.726 1.00 62.28 89 TYR A N 1
ATOM 679 C CA . TYR A 1 89 ? 23.538 -8.718 -28.408 1.00 62.28 89 TYR A CA 1
ATOM 680 C C . TYR A 1 89 ? 24.054 -9.920 -29.215 1.00 62.28 89 TYR A C 1
ATOM 682 O O . TYR A 1 89 ? 23.726 -10.083 -30.388 1.00 62.28 89 TYR A O 1
ATOM 690 N N . ALA A 1 90 ? 24.874 -10.772 -28.598 1.00 61.41 90 ALA A N 1
ATOM 691 C CA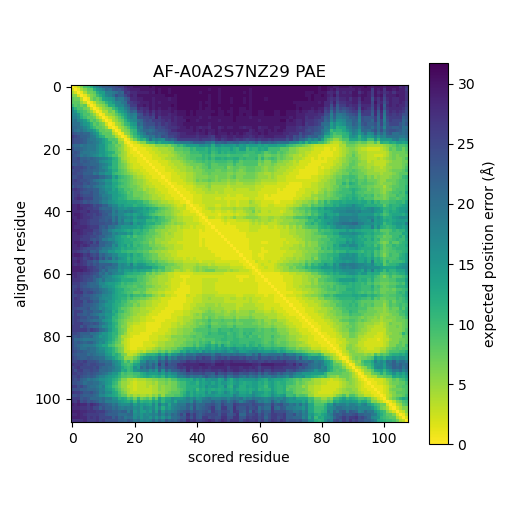 . ALA A 1 90 ? 25.033 -12.141 -29.078 1.00 61.41 90 ALA A CA 1
ATOM 692 C C . ALA A 1 90 ? 23.686 -12.866 -28.912 1.00 61.41 90 ALA A C 1
ATOM 694 O O . ALA A 1 90 ? 23.009 -12.663 -27.906 1.00 61.41 90 ALA A O 1
ATOM 695 N N . GLU A 1 91 ? 23.310 -13.735 -29.853 1.00 59.81 91 GLU A N 1
ATOM 696 C CA . GLU A 1 91 ? 21.997 -14.416 -29.934 1.00 59.81 91 GLU A CA 1
ATOM 697 C C . GLU A 1 91 ? 21.599 -15.265 -28.697 1.00 59.81 91 GLU A C 1
ATOM 699 O O . GLU A 1 91 ? 20.548 -15.897 -28.683 1.00 59.81 91 GLU A O 1
ATOM 704 N N . ASN A 1 92 ? 22.416 -15.281 -27.639 1.00 62.00 92 ASN A N 1
ATOM 705 C CA . ASN A 1 92 ? 22.314 -16.179 -26.492 1.00 62.00 92 ASN A CA 1
ATOM 706 C C . ASN A 1 92 ? 22.037 -15.480 -25.144 1.00 62.00 92 ASN A C 1
ATOM 708 O O . ASN A 1 92 ? 22.078 -16.138 -24.102 1.00 62.00 92 ASN A O 1
ATOM 712 N N . TYR A 1 93 ? 21.743 -14.175 -25.112 1.00 69.44 93 TYR A N 1
ATOM 713 C CA . TYR A 1 93 ? 21.344 -13.497 -23.869 1.00 69.44 93 TYR A CA 1
ATOM 714 C C . TYR A 1 93 ? 19.826 -13.612 -23.649 1.00 69.44 93 TYR A C 1
ATOM 716 O O . TYR A 1 93 ? 19.051 -12.762 -24.083 1.00 69.44 93 TYR A O 1
ATOM 724 N N . ASN A 1 94 ? 19.401 -14.675 -22.958 1.00 76.31 94 ASN A N 1
ATOM 725 C CA . ASN A 1 94 ? 17.984 -14.986 -22.695 1.00 76.31 94 ASN A CA 1
ATOM 726 C C . ASN A 1 94 ? 17.543 -14.727 -21.242 1.00 76.31 94 ASN A C 1
ATOM 728 O O . ASN A 1 94 ? 16.445 -15.113 -20.845 1.00 76.31 94 ASN A O 1
ATOM 732 N N . THR A 1 95 ? 18.392 -14.086 -20.437 1.00 83.69 95 THR A N 1
ATOM 733 C CA . THR A 1 95 ? 18.141 -13.863 -19.008 1.00 83.69 95 THR A CA 1
ATOM 734 C C . THR A 1 95 ? 17.853 -12.392 -18.736 1.00 83.69 95 THR A C 1
ATOM 736 O O . THR A 1 95 ? 18.671 -11.532 -19.050 1.00 83.69 95 THR A O 1
ATOM 739 N N . TRP A 1 96 ? 16.721 -12.113 -18.090 1.00 85.75 96 TRP A N 1
ATOM 740 C CA . TRP A 1 96 ? 16.381 -10.788 -17.572 1.00 85.75 96 TRP A CA 1
ATOM 741 C C . TRP A 1 96 ? 16.646 -10.719 -16.070 1.00 85.75 96 TRP A C 1
ATOM 743 O O . TRP A 1 96 ? 16.210 -11.589 -15.317 1.00 85.75 96 TRP A O 1
ATOM 753 N N . GLN A 1 97 ? 17.328 -9.663 -15.630 1.00 86.31 97 GLN A N 1
ATOM 754 C CA . GLN A 1 97 ? 17.441 -9.327 -14.216 1.00 86.31 97 GLN A CA 1
ATOM 755 C C . GLN A 1 97 ? 16.441 -8.221 -13.886 1.00 86.31 97 GLN A C 1
ATOM 757 O O . GLN A 1 97 ? 16.455 -7.158 -14.503 1.00 86.31 97 GLN A O 1
ATOM 762 N N . PHE A 1 98 ? 15.603 -8.462 -12.884 1.00 87.38 98 PHE A N 1
ATOM 763 C CA . PHE A 1 98 ? 14.678 -7.465 -12.362 1.00 87.38 98 PHE A CA 1
ATOM 764 C C . PHE A 1 98 ? 15.262 -6.854 -11.093 1.00 87.38 98 PHE A C 1
ATOM 766 O O . PHE A 1 98 ? 15.631 -7.573 -10.164 1.00 87.38 98 PHE A O 1
ATOM 773 N N . LEU A 1 99 ? 15.356 -5.526 -11.067 1.00 84.81 99 LEU A N 1
ATOM 774 C CA . LEU A 1 99 ? 15.810 -4.761 -9.915 1.00 84.81 99 LEU A CA 1
ATOM 775 C C . LEU A 1 99 ? 14.672 -3.842 -9.492 1.00 84.81 99 LEU A C 1
ATOM 777 O O . LEU A 1 99 ? 14.273 -2.953 -10.239 1.00 84.81 99 LEU A O 1
ATOM 781 N N . THR A 1 100 ? 14.141 -4.072 -8.300 1.00 82.44 100 THR A N 1
ATOM 782 C CA . THR A 1 100 ? 13.085 -3.248 -7.714 1.00 82.44 100 THR A CA 1
ATOM 783 C C . THR A 1 100 ? 13.675 -2.439 -6.569 1.00 82.44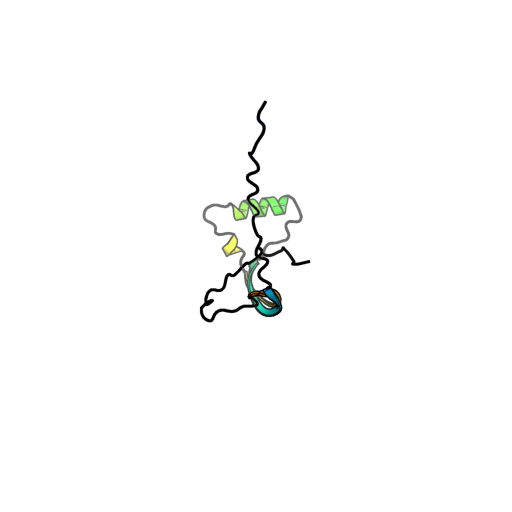 100 THR A C 1
ATOM 785 O O . THR A 1 100 ? 14.283 -3.018 -5.667 1.00 82.44 100 THR A O 1
ATOM 788 N N . HIS A 1 101 ? 13.476 -1.122 -6.561 1.00 70.50 101 HIS A N 1
ATOM 789 C CA . HIS A 1 101 ? 13.614 -0.349 -5.329 1.00 70.50 101 HIS A CA 1
ATOM 790 C C . HIS A 1 101 ? 12.337 -0.519 -4.492 1.00 70.50 101 HIS A C 1
ATOM 792 O O . HIS A 1 101 ? 11.268 -0.831 -5.019 1.00 70.50 101 HIS A O 1
ATOM 798 N N . GLY A 1 102 ? 12.443 -0.371 -3.171 1.00 64.12 102 GLY A N 1
ATOM 799 C CA . GLY A 1 102 ? 11.271 -0.434 -2.300 1.00 64.12 102 GLY A CA 1
ATOM 800 C C . GLY A 1 102 ? 10.247 0.661 -2.626 1.00 64.12 102 GLY A C 1
ATOM 801 O O . GLY A 1 102 ? 10.574 1.684 -3.235 1.00 64.12 102 GLY A O 1
ATOM 802 N N . ILE A 1 103 ? 9.008 0.454 -2.177 1.00 63.69 103 ILE A N 1
ATOM 803 C CA . ILE A 1 103 ? 7.945 1.467 -2.220 1.00 63.69 103 ILE A CA 1
ATOM 804 C C . ILE A 1 103 ? 8.403 2.693 -1.414 1.00 63.69 103 ILE A C 1
ATOM 806 O O . ILE A 1 103 ? 8.783 2.554 -0.253 1.00 63.69 103 ILE A O 1
ATOM 810 N N . GLY A 1 104 ? 8.367 3.881 -2.026 1.00 56.97 104 GLY A N 1
ATOM 811 C CA . GLY A 1 104 ? 8.710 5.157 -1.377 1.00 56.97 104 GLY A CA 1
ATOM 812 C C . GLY A 1 104 ? 10.089 5.735 -1.714 1.00 56.97 104 GLY A C 1
ATOM 813 O O . GLY A 1 104 ? 10.400 6.831 -1.261 1.00 56.97 104 GLY A O 1
ATOM 814 N N . PHE A 1 105 ? 10.896 5.048 -2.525 1.00 56.09 105 PHE A N 1
ATOM 815 C CA . PHE A 1 105 ? 12.071 5.643 -3.163 1.00 56.09 105 PHE A CA 1
ATOM 816 C C . PHE A 1 105 ? 11.672 6.044 -4.577 1.00 56.09 105 PHE A C 1
ATOM 818 O O . PHE A 1 105 ? 11.588 5.191 -5.449 1.00 56.09 105 PHE A O 1
ATOM 825 N N . ASP A 1 106 ? 11.335 7.311 -4.786 1.00 49.66 106 ASP A N 1
ATOM 826 C CA . ASP A 1 106 ? 11.163 7.826 -6.142 1.00 49.66 106 ASP A CA 1
ATOM 827 C C . ASP A 1 106 ? 12.534 7.862 -6.831 1.00 49.66 106 ASP A C 1
ATOM 829 O O . ASP A 1 106 ? 13.549 8.178 -6.198 1.00 49.66 106 ASP A O 1
ATOM 833 N N . SER A 1 107 ? 12.574 7.522 -8.116 1.00 52.97 107 SER A N 1
ATOM 834 C CA . SER A 1 107 ? 13.741 7.770 -8.954 1.00 52.97 107 SER A CA 1
ATOM 835 C C . SER A 1 107 ? 13.727 9.247 -9.348 1.00 52.97 107 SER A C 1
ATOM 837 O O . SER A 1 107 ? 13.347 9.585 -10.469 1.00 52.97 107 SER A O 1
ATOM 839 N N . GLY A 1 108 ? 14.063 10.114 -8.389 1.00 46.53 108 GLY A N 1
ATOM 840 C CA . GLY A 1 108 ? 14.404 11.510 -8.667 1.00 46.53 108 GLY A CA 1
ATOM 841 C C . GLY A 1 108 ? 15.646 11.622 -9.539 1.00 46.53 108 GLY A C 1
ATOM 842 O O . GLY A 1 108 ? 16.562 10.781 -9.370 1.00 46.53 108 GLY A O 1
#

pLDDT: mean 82.2, std 16.89, range [43.34, 97.62]

Foldseek 3Di:
DDDDDPPPPPPPPPPPQPKDKDKDWDKDKDKDKAWDFQQDDCPDPVSVVVVVCQVPDPP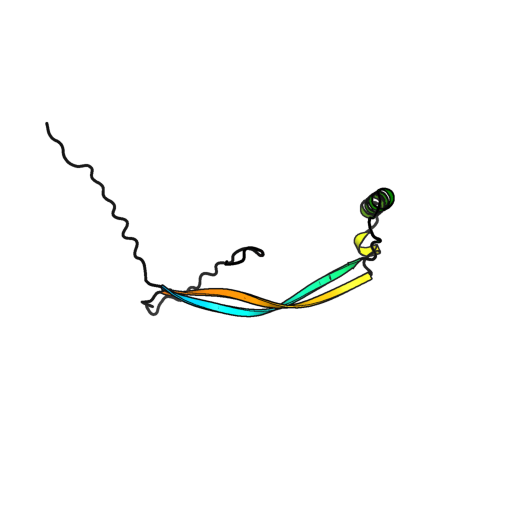DPSRVVRGPDIDMDIDMDIDIDMDMDGPDDDVPPPDDDDDDDDPPDDPD

Solvent-accessible surface area (backbone atoms only — not comparable to full-atom values): 7419 Å² total; per-residue (Å²): 142,83,90,85,83,87,78,83,76,78,75,78,78,76,79,77,70,60,60,54,68,44,83,43,77,47,79,43,81,48,74,47,82,42,79,38,63,74,68,76,80,70,83,46,73,65,47,46,50,50,50,52,53,52,59,68,35,83,98,53,63,39,72,68,74,34,46,77,48,71,47,75,50,71,50,79,45,73,46,79,45,72,53,70,44,63,71,79,73,60,101,77,80,84,79,85,86,86,86,80,77,64,94,89,65,76,92,121